Protein AF-A0A351DUZ5-F1 (afdb_monomer_lite)

Radius of gyration: 11.08 Å; chains: 1; bounding box: 21×24×30 Å

pLDDT: mean 94.54, std 6.69, range [61.75, 98.5]

Sequence (70 aa):
MLELTKEFLDDLRLKMGEGRDVELAQVLGDLHPRDVADIFDTLKQEETLYLYRLLDADAKSEVIAELEED

Structure (mmCIF, N/CA/C/O backbone):
data_AF-A0A351DUZ5-F1
#
_entry.id   AF-A0A351DUZ5-F1
#
loop_
_atom_site.group_PDB
_atom_site.id
_atom_site.type_symbol
_atom_site.label_atom_id
_atom_site.label_alt_id
_atom_site.label_comp_id
_atom_site.label_asym_id
_atom_site.label_entity_id
_atom_site.label_seq_id
_atom_site.pdbx_PDB_ins_code
_atom_site.Cartn_x
_atom_site.Cartn_y
_atom_site.Cartn_z
_atom_site.occupancy
_atom_site.B_iso_or_equiv
_atom_site.auth_seq_id
_atom_site.auth_comp_id
_atom_site.auth_asym_id
_atom_site.auth_atom_id
_atom_site.pdbx_PDB_model_num
ATOM 1 N N . MET A 1 1 ? 8.560 6.094 9.498 1.00 64.38 1 MET A N 1
ATOM 2 C CA . MET A 1 1 ? 7.166 6.392 9.837 1.00 64.38 1 MET A CA 1
ATOM 3 C C . MET A 1 1 ? 6.706 7.519 8.948 1.00 64.38 1 MET A C 1
ATOM 5 O O . MET A 1 1 ? 6.947 8.693 9.222 1.00 64.38 1 MET A O 1
ATOM 9 N N . LEU A 1 2 ? 6.181 7.108 7.806 1.00 75.12 2 LEU A N 1
ATOM 10 C CA . LEU A 1 2 ? 5.490 7.951 6.854 1.00 75.12 2 LEU A CA 1
ATOM 11 C C 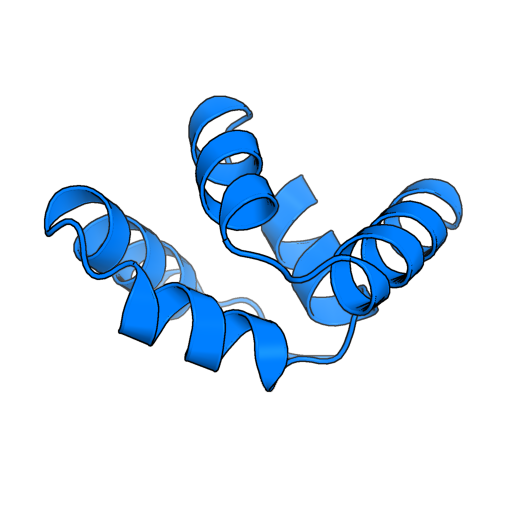. LEU A 1 2 ? 4.216 8.495 7.517 1.00 75.12 2 LEU A C 1
ATOM 13 O O . LEU A 1 2 ? 3.502 7.763 8.196 1.00 75.12 2 LEU A O 1
ATOM 17 N N . GLU A 1 3 ? 3.907 9.777 7.328 1.00 78.75 3 GLU A N 1
ATOM 18 C CA . GLU A 1 3 ? 2.591 10.290 7.710 1.00 78.75 3 GLU A CA 1
ATOM 19 C C . GLU A 1 3 ? 1.569 9.858 6.654 1.00 78.75 3 GLU A C 1
ATOM 21 O O . GLU A 1 3 ? 1.565 10.368 5.531 1.00 78.75 3 GLU A O 1
ATOM 26 N N . LEU A 1 4 ? 0.695 8.911 7.006 1.00 85.94 4 LEU A N 1
ATOM 27 C CA . LEU A 1 4 ? -0.387 8.489 6.123 1.00 85.94 4 LEU A CA 1
ATOM 28 C C . LEU A 1 4 ? -1.426 9.599 5.989 1.00 85.94 4 LEU A C 1
ATOM 30 O O . LEU A 1 4 ? -2.226 9.862 6.888 1.00 85.94 4 LEU A O 1
ATOM 34 N N . THR A 1 5 ? -1.428 10.249 4.829 1.00 92.25 5 THR A N 1
ATOM 35 C CA . THR A 1 5 ? -2.426 11.256 4.482 1.00 92.25 5 THR A CA 1
ATOM 36 C C . THR A 1 5 ? -3.521 10.651 3.616 1.00 92.25 5 THR A C 1
ATOM 38 O O . THR A 1 5 ? -3.320 9.694 2.866 1.00 92.25 5 THR A O 1
ATOM 41 N N . LYS A 1 6 ? -4.708 11.260 3.667 1.00 91.56 6 LYS A N 1
ATOM 42 C CA . LYS A 1 6 ? -5.804 10.896 2.765 1.00 91.56 6 LYS A CA 1
ATOM 43 C C . LYS A 1 6 ? -5.395 11.028 1.291 1.00 91.56 6 LYS A C 1
ATOM 45 O O . LYS A 1 6 ? -5.747 10.169 0.495 1.00 91.56 6 LYS A O 1
ATOM 50 N N . GLU A 1 7 ? -4.648 12.077 0.948 1.00 94.44 7 GLU A N 1
ATOM 51 C CA . GLU A 1 7 ? -4.184 12.329 -0.423 1.00 94.44 7 GLU A CA 1
ATOM 52 C C . GLU A 1 7 ? -3.285 11.201 -0.934 1.00 94.44 7 GLU A C 1
ATOM 54 O O . GLU A 1 7 ? -3.448 10.759 -2.067 1.00 94.44 7 GLU A O 1
ATOM 59 N N . PHE A 1 8 ? -2.397 10.685 -0.080 1.00 94.44 8 PHE A N 1
ATOM 60 C CA . PHE A 1 8 ? -1.546 9.550 -0.418 1.00 94.44 8 PHE A CA 1
ATOM 61 C C . PHE A 1 8 ? -2.365 8.277 -0.689 1.00 94.44 8 PHE A C 1
ATOM 63 O O . PHE A 1 8 ? -2.180 7.620 -1.710 1.00 94.44 8 PHE A O 1
ATOM 70 N N . LEU A 1 9 ? -3.329 7.953 0.178 1.00 95.25 9 LEU A N 1
ATOM 71 C CA . LEU A 1 9 ? -4.188 6.778 -0.012 1.00 95.25 9 LEU A CA 1
ATOM 72 C C . LEU A 1 9 ? -5.085 6.902 -1.251 1.00 95.25 9 LEU A C 1
ATOM 74 O O . LEU A 1 9 ? -5.317 5.917 -1.954 1.00 95.25 9 LEU A O 1
ATOM 78 N N . ASP A 1 10 ? -5.598 8.100 -1.525 1.00 96.38 10 ASP A N 1
ATOM 79 C CA . ASP A 1 10 ? -6.412 8.366 -2.712 1.00 96.38 10 ASP A CA 1
ATOM 80 C C . ASP A 1 10 ? -5.577 8.245 -4.000 1.00 96.38 10 ASP A C 1
ATOM 82 O O . ASP A 1 10 ? -6.069 7.719 -5.000 1.00 96.38 10 ASP A O 1
ATOM 86 N N . ASP A 1 11 ? -4.301 8.636 -3.966 1.00 96.88 11 ASP A N 1
ATOM 87 C CA . ASP A 1 11 ? -3.363 8.440 -5.073 1.00 96.88 11 ASP A CA 1
ATOM 88 C C . ASP A 1 11 ? -3.052 6.953 -5.326 1.00 96.88 11 ASP A C 1
ATOM 90 O O . ASP A 1 11 ? -3.104 6.503 -6.474 1.00 96.88 11 ASP A O 1
ATOM 94 N N . LEU A 1 12 ? -2.837 6.153 -4.272 1.00 97.12 12 LEU A N 1
ATOM 95 C CA . LEU A 1 12 ? -2.698 4.697 -4.412 1.00 97.12 12 LEU A CA 1
ATOM 96 C C . LEU A 1 12 ? -3.945 4.080 -5.061 1.00 97.12 12 LEU A C 1
ATOM 98 O O . LEU A 1 12 ? -3.834 3.266 -5.979 1.00 97.12 12 LEU A O 1
ATOM 102 N N . ARG A 1 13 ? -5.145 4.496 -4.637 1.00 97.19 13 ARG A N 1
ATOM 103 C CA . ARG A 1 13 ? -6.418 4.032 -5.218 1.00 97.19 13 ARG A CA 1
ATOM 104 C C . ARG A 1 13 ? -6.581 4.416 -6.679 1.00 97.19 13 ARG A C 1
ATOM 106 O O . ARG A 1 13 ? -7.025 3.587 -7.474 1.00 97.19 13 ARG A O 1
ATOM 113 N N . LEU A 1 14 ? -6.207 5.641 -7.039 1.00 98.25 14 LEU A N 1
ATOM 114 C CA . LEU A 1 14 ? -6.214 6.094 -8.425 1.00 98.25 14 LEU A CA 1
ATOM 115 C C . LEU A 1 14 ? -5.291 5.220 -9.281 1.00 98.25 14 LEU A C 1
ATOM 117 O O . LEU A 1 14 ? -5.719 4.690 -10.305 1.00 98.25 14 LEU A O 1
ATOM 121 N N . LYS A 1 15 ? -4.054 4.999 -8.826 1.00 98.50 15 LYS A N 1
ATOM 122 C CA . LYS A 1 15 ? -3.068 4.155 -9.511 1.00 98.50 15 LYS A CA 1
ATOM 123 C C . LYS A 1 15 ? -3.524 2.704 -9.657 1.00 98.50 15 LYS A C 1
ATOM 125 O O . LYS A 1 15 ? -3.317 2.121 -10.720 1.00 98.50 15 LYS A O 1
ATOM 130 N N . MET A 1 16 ? -4.181 2.141 -8.638 1.00 97.50 16 MET A N 1
ATOM 131 C CA . MET A 1 16 ? -4.800 0.809 -8.716 1.00 97.50 16 MET A CA 1
ATOM 132 C C . MET A 1 16 ? -5.893 0.770 -9.792 1.00 97.50 16 MET A C 1
ATOM 134 O O . MET A 1 16 ? -5.909 -0.136 -10.621 1.00 97.50 16 MET A O 1
ATOM 138 N N . GLY A 1 17 ? -6.778 1.773 -9.830 1.00 97.69 17 GLY A N 1
ATOM 139 C CA . GLY A 1 17 ? -7.830 1.876 -10.848 1.00 97.69 17 GLY A CA 1
ATOM 140 C C . GLY A 1 17 ? -7.297 2.050 -12.275 1.00 97.69 17 GLY A C 1
ATOM 141 O O . GLY A 1 17 ? -7.923 1.591 -13.228 1.00 97.69 17 GLY A O 1
ATOM 142 N N . GLU A 1 18 ? -6.128 2.673 -12.422 1.00 98.19 18 GLU A N 1
ATOM 143 C CA . GLU A 1 18 ? -5.422 2.848 -13.697 1.00 98.19 18 GLU A CA 1
ATOM 144 C C . GLU A 1 18 ? -4.511 1.661 -14.072 1.00 98.19 18 GLU A C 1
ATOM 146 O O . GLU A 1 18 ? -3.936 1.660 -15.162 1.00 98.19 18 GLU A O 1
ATOM 151 N N . GLY A 1 19 ? -4.370 0.649 -13.206 1.00 97.50 19 GLY A N 1
ATOM 152 C CA . GLY A 1 19 ? -3.511 -0.517 -13.441 1.00 97.50 19 GLY A CA 1
ATOM 153 C C . GLY A 1 19 ? -2.013 -0.192 -13.466 1.00 97.50 19 GLY A C 1
ATOM 154 O O . GLY A 1 19 ? -1.252 -0.810 -14.213 1.00 97.50 19 GLY A O 1
ATOM 155 N N . ARG A 1 20 ? -1.568 0.807 -12.693 1.00 98.25 20 ARG A N 1
ATOM 156 C CA . ARG A 1 20 ? -0.164 1.256 -12.651 1.00 98.25 20 ARG A CA 1
ATOM 157 C C . ARG A 1 20 ? 0.718 0.389 -11.757 1.00 98.25 20 ARG A C 1
ATOM 159 O O . ARG A 1 20 ? 1.396 0.882 -10.860 1.00 98.25 20 ARG A O 1
ATOM 166 N N . ASP A 1 21 ? 0.737 -0.907 -12.027 1.00 98.31 21 ASP A N 1
ATOM 167 C CA . ASP A 1 21 ? 1.358 -1.913 -11.159 1.00 98.31 21 ASP A CA 1
ATOM 168 C C . ASP A 1 21 ? 2.851 -1.689 -10.942 1.00 98.31 21 ASP A C 1
ATOM 170 O O . ASP A 1 21 ? 3.341 -1.840 -9.830 1.00 98.31 21 ASP A O 1
ATOM 174 N N . VAL A 1 22 ? 3.574 -1.283 -11.989 1.00 97.88 22 VAL A N 1
ATOM 175 C CA . VAL A 1 22 ? 5.016 -1.009 -11.896 1.00 97.88 22 VAL A CA 1
ATOM 176 C C . VAL A 1 22 ? 5.291 0.187 -10.985 1.00 97.88 22 VAL A C 1
ATOM 178 O O . VAL A 1 22 ? 6.211 0.140 -10.178 1.00 97.88 22 VAL A O 1
ATOM 181 N N . GLU A 1 23 ? 4.483 1.243 -11.096 1.00 98.00 23 GLU A N 1
ATOM 182 C CA . GLU A 1 23 ? 4.622 2.447 -10.273 1.00 98.00 23 GLU A CA 1
ATOM 183 C C . GLU A 1 23 ? 4.243 2.151 -8.818 1.00 98.00 23 GLU A C 1
ATOM 185 O O . GLU A 1 23 ? 4.959 2.542 -7.905 1.00 98.00 23 GLU A O 1
ATOM 190 N N . LEU A 1 24 ? 3.167 1.391 -8.596 1.00 98.38 24 LEU A N 1
ATOM 191 C CA . LEU A 1 24 ? 2.764 0.940 -7.263 1.00 98.38 24 LEU A CA 1
ATOM 192 C C . LEU A 1 24 ? 3.826 0.048 -6.613 1.00 98.38 24 LEU A C 1
ATOM 194 O O . LEU A 1 24 ? 4.152 0.253 -5.450 1.00 98.38 24 LEU A O 1
ATOM 198 N N . ALA A 1 25 ? 4.391 -0.910 -7.350 1.00 97.81 25 ALA A N 1
ATOM 199 C CA . ALA A 1 25 ? 5.451 -1.775 -6.841 1.00 97.81 25 ALA A CA 1
ATOM 200 C C . ALA A 1 25 ? 6.701 -0.973 -6.448 1.00 97.81 25 ALA A C 1
ATOM 202 O O . ALA A 1 25 ? 7.287 -1.241 -5.405 1.00 97.81 25 ALA A O 1
ATOM 203 N N . GLN A 1 26 ? 7.080 0.030 -7.249 1.00 97.25 26 GLN A N 1
ATOM 204 C CA . GLN A 1 26 ? 8.188 0.935 -6.927 1.00 97.25 26 GLN A CA 1
ATOM 205 C C . GLN A 1 26 ? 7.900 1.756 -5.672 1.00 97.25 26 GLN A C 1
ATOM 207 O O . GLN A 1 26 ? 8.714 1.759 -4.757 1.00 97.25 26 GLN A O 1
ATOM 212 N N . VAL A 1 27 ? 6.722 2.389 -5.600 1.00 96.00 27 VAL A N 1
ATOM 213 C CA . VAL A 1 27 ? 6.316 3.168 -4.422 1.00 96.00 27 VAL A CA 1
ATOM 214 C C . VAL A 1 27 ? 6.385 2.309 -3.167 1.00 96.00 27 VAL A C 1
ATOM 216 O O . VAL A 1 27 ? 6.967 2.743 -2.186 1.00 96.00 27 VAL A O 1
ATOM 219 N N . LEU A 1 28 ? 5.832 1.095 -3.189 1.00 96.81 28 LEU A N 1
ATOM 220 C CA . LEU A 1 28 ? 5.839 0.214 -2.021 1.00 96.81 28 LEU A CA 1
ATOM 221 C C . LEU A 1 28 ? 7.236 -0.319 -1.679 1.00 96.81 28 LEU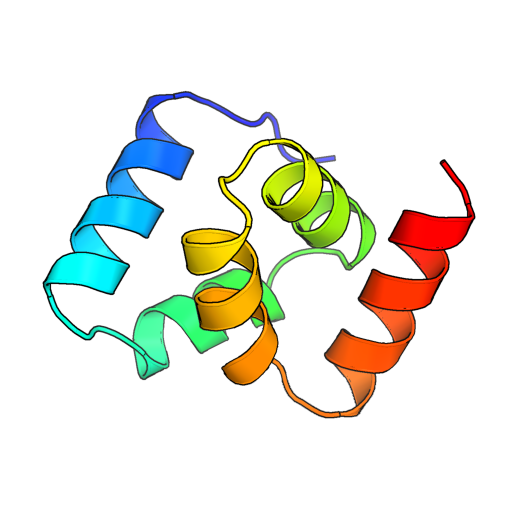 A C 1
ATOM 223 O O . LEU A 1 28 ? 7.548 -0.450 -0.503 1.00 96.81 28 LEU A O 1
ATOM 227 N N . GLY A 1 29 ? 8.064 -0.619 -2.682 1.00 95.06 29 GLY A N 1
ATOM 228 C CA . GLY A 1 29 ? 9.430 -1.110 -2.479 1.00 95.06 29 GLY A CA 1
ATOM 229 C C . GLY A 1 29 ? 10.391 -0.057 -1.918 1.00 95.06 29 GLY A C 1
ATOM 230 O O . GLY A 1 29 ? 11.381 -0.415 -1.288 1.00 95.06 29 GLY A O 1
ATOM 231 N N . ASP A 1 30 ? 10.091 1.230 -2.109 1.00 94.81 30 ASP A N 1
ATOM 232 C CA . ASP A 1 30 ? 10.868 2.340 -1.544 1.00 94.81 30 ASP A CA 1
ATOM 233 C C . ASP A 1 30 ? 10.465 2.678 -0.092 1.00 94.81 30 ASP A C 1
ATOM 235 O O . ASP A 1 30 ? 11.148 3.460 0.579 1.00 94.81 30 ASP A O 1
ATOM 239 N N . LEU A 1 31 ? 9.357 2.117 0.405 1.00 95.69 31 LEU A N 1
ATOM 240 C CA . LEU A 1 31 ? 8.872 2.330 1.769 1.00 95.69 31 LEU A CA 1
ATOM 241 C C . LEU A 1 31 ? 9.479 1.330 2.751 1.00 95.69 31 LEU A C 1
ATOM 243 O O . LEU A 1 31 ? 9.799 0.194 2.411 1.00 95.69 31 LEU A O 1
ATOM 247 N N . HIS A 1 32 ? 9.592 1.744 4.014 1.00 95.94 32 HIS A N 1
ATOM 248 C CA . HIS A 1 32 ? 9.943 0.814 5.081 1.00 95.94 32 HIS A CA 1
ATOM 249 C C . HIS A 1 32 ? 8.814 -0.223 5.260 1.00 95.94 32 HIS A C 1
ATOM 251 O O . HIS A 1 32 ? 7.646 0.174 5.202 1.00 95.94 32 HIS A O 1
ATOM 257 N N . PRO A 1 33 ? 9.110 -1.504 5.561 1.00 96.06 33 PRO A N 1
ATOM 258 C CA . PRO A 1 33 ? 8.092 -2.543 5.752 1.00 96.06 33 PRO A CA 1
ATOM 259 C C . PRO A 1 33 ? 6.964 -2.141 6.710 1.00 96.06 33 PRO A C 1
ATOM 261 O O . PRO A 1 33 ? 5.792 -2.275 6.371 1.00 96.06 33 PRO A O 1
ATOM 264 N N . ARG A 1 34 ? 7.313 -1.532 7.849 1.00 95.44 34 ARG A N 1
ATOM 265 C CA . ARG A 1 34 ? 6.348 -0.940 8.787 1.00 95.44 34 ARG A CA 1
ATOM 266 C C . ARG A 1 34 ? 5.377 0.065 8.156 1.00 95.44 34 ARG A C 1
ATOM 268 O O . ARG A 1 34 ? 4.186 0.017 8.421 1.00 95.44 34 ARG A O 1
ATOM 275 N N . ASP A 1 35 ? 5.872 0.967 7.306 1.00 96.19 35 ASP A N 1
ATOM 276 C CA . ASP A 1 35 ? 5.013 1.964 6.656 1.00 96.19 35 ASP A CA 1
ATOM 277 C C . ASP A 1 35 ? 4.039 1.275 5.676 1.00 96.19 35 ASP A C 1
ATOM 279 O O . ASP A 1 35 ? 2.901 1.709 5.511 1.00 96.19 35 ASP A O 1
ATOM 283 N N . VAL A 1 36 ? 4.462 0.176 5.040 1.00 96.69 36 VAL A N 1
ATOM 284 C CA . VAL A 1 36 ? 3.592 -0.647 4.184 1.00 96.69 36 VAL A CA 1
ATOM 2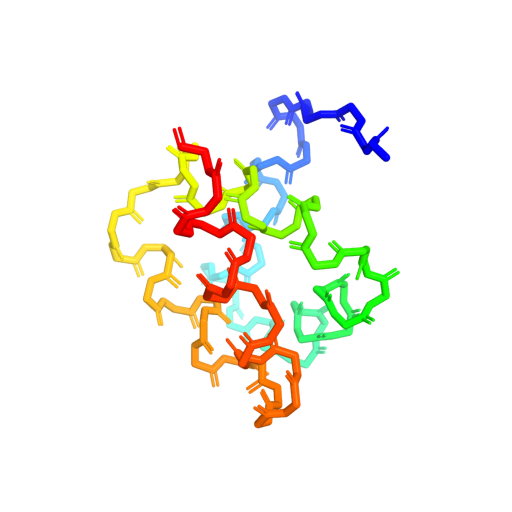85 C C . VAL A 1 36 ? 2.554 -1.416 5.007 1.00 96.69 36 VAL A C 1
ATOM 287 O O . VAL A 1 36 ? 1.403 -1.508 4.579 1.00 96.69 36 VAL A O 1
ATOM 290 N N . ALA A 1 37 ? 2.922 -1.918 6.188 1.00 96.25 37 ALA A N 1
ATOM 291 C CA . ALA A 1 37 ? 1.986 -2.526 7.132 1.00 96.25 37 ALA A CA 1
ATOM 292 C C . ALA A 1 37 ? 0.894 -1.524 7.561 1.00 96.25 37 ALA A C 1
ATOM 294 O O . ALA A 1 37 ? -0.291 -1.811 7.389 1.00 96.25 37 ALA A O 1
ATOM 295 N N . ASP A 1 38 ? 1.279 -0.301 7.947 1.00 95.12 38 ASP A N 1
ATOM 296 C CA . ASP A 1 38 ? 0.338 0.773 8.306 1.00 95.12 38 ASP A CA 1
ATOM 297 C C . ASP A 1 38 ? -0.642 1.097 7.150 1.00 95.12 38 ASP A C 1
ATOM 299 O O . ASP A 1 38 ? -1.839 1.348 7.356 1.00 95.12 38 ASP A O 1
ATOM 303 N N . ILE A 1 39 ? -0.155 1.083 5.898 1.00 96.06 39 ILE A N 1
ATOM 304 C CA . ILE A 1 39 ? -1.007 1.235 4.706 1.00 96.06 39 ILE A CA 1
ATOM 305 C C . ILE A 1 39 ? -2.014 0.084 4.633 1.00 96.06 39 ILE A C 1
ATOM 307 O O . ILE A 1 39 ? -3.204 0.323 4.412 1.00 96.06 39 ILE A O 1
ATOM 311 N N . PHE A 1 40 ? -1.556 -1.157 4.794 1.00 96.19 40 PHE A N 1
ATOM 312 C CA . PHE A 1 40 ? -2.387 -2.353 4.659 1.00 96.19 40 PHE A CA 1
ATOM 313 C C . PHE A 1 40 ? -3.490 -2.441 5.714 1.00 96.19 40 PHE A C 1
ATOM 315 O O . PHE A 1 40 ? -4.596 -2.854 5.357 1.00 96.19 40 PHE A O 1
ATOM 322 N N . ASP A 1 41 ? -3.235 -1.975 6.937 1.00 94.81 41 ASP A N 1
ATOM 323 C CA . ASP A 1 41 ? -4.239 -1.872 8.005 1.00 94.81 41 ASP A CA 1
ATOM 324 C C . ASP A 1 41 ? -5.285 -0.781 7.754 1.00 94.81 41 ASP A C 1
ATOM 326 O O . ASP A 1 41 ? -6.420 -0.851 8.234 1.00 94.81 41 ASP A O 1
ATOM 330 N N . THR A 1 42 ? -4.930 0.233 6.964 1.00 94.25 42 THR A N 1
ATOM 331 C CA . THR A 1 42 ? -5.832 1.341 6.630 1.00 94.25 42 THR A CA 1
ATOM 332 C C . THR A 1 42 ? -6.711 1.040 5.409 1.00 94.25 42 THR A C 1
ATOM 334 O O . THR A 1 42 ? -7.809 1.594 5.2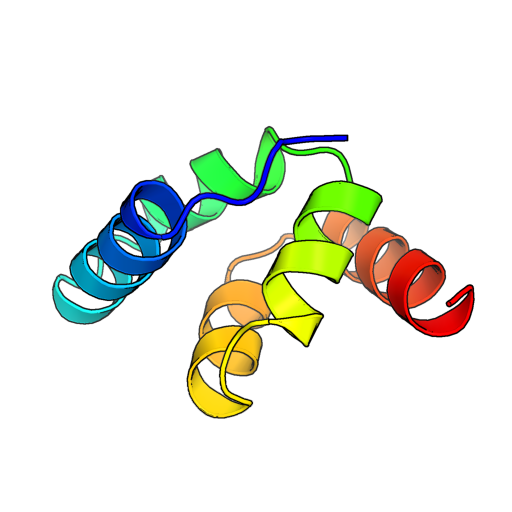57 1.00 94.25 42 THR A O 1
ATOM 337 N N . LEU A 1 43 ? -6.230 0.200 4.494 1.00 96.00 43 LEU A N 1
ATOM 338 C CA . LEU A 1 43 ? -6.908 -0.127 3.244 1.00 96.00 43 LEU A CA 1
ATOM 339 C C . LEU A 1 43 ? -7.966 -1.227 3.412 1.00 96.00 43 LEU A C 1
ATOM 341 O O . LEU A 1 43 ? -8.003 -1.987 4.377 1.00 96.00 43 LEU A O 1
ATOM 345 N N . LYS A 1 44 ? -8.871 -1.329 2.434 1.00 96.81 44 LYS A N 1
ATOM 346 C CA . LYS A 1 44 ? -9.806 -2.458 2.371 1.00 96.81 44 LYS A CA 1
ATOM 347 C C . LYS A 1 44 ? -9.059 -3.722 1.966 1.00 96.81 44 LYS A C 1
ATOM 349 O O . LYS A 1 44 ? -8.147 -3.671 1.151 1.00 96.81 44 LYS A O 1
ATOM 354 N N . GLN A 1 45 ? -9.558 -4.876 2.404 1.00 96.12 45 GLN A N 1
ATOM 355 C CA . GLN A 1 45 ? -8.952 -6.177 2.106 1.00 96.12 45 GLN A CA 1
ATOM 356 C C . GLN A 1 45 ? -8.630 -6.391 0.614 1.00 96.12 45 GLN A C 1
ATOM 358 O O . GLN A 1 45 ? -7.573 -6.919 0.285 1.00 96.12 45 GLN A O 1
ATOM 363 N N . GLU A 1 46 ? -9.508 -5.979 -0.302 1.00 97.56 46 GLU A N 1
ATOM 364 C CA . GLU A 1 46 ? -9.275 -6.115 -1.748 1.00 97.56 46 GLU A CA 1
ATOM 365 C C . GLU A 1 46 ? -8.105 -5.251 -2.250 1.00 97.56 46 GLU A C 1
ATOM 367 O O . GLU A 1 46 ? -7.314 -5.713 -3.073 1.00 97.56 46 GLU A O 1
ATOM 372 N N . GLU A 1 47 ? -7.979 -4.027 -1.728 1.00 97.94 47 GLU A N 1
ATOM 373 C CA . GLU A 1 47 ? -6.893 -3.084 -2.026 1.00 97.94 47 GLU A CA 1
ATOM 374 C C . GLU A 1 47 ? -5.569 -3.620 -1.458 1.00 97.94 47 GLU A C 1
ATOM 376 O O . GLU A 1 47 ? -4.569 -3.706 -2.170 1.00 97.94 47 GLU A O 1
ATOM 381 N N . THR A 1 48 ? -5.585 -4.094 -0.210 1.00 97.75 48 THR A N 1
ATOM 382 C CA . THR A 1 48 ? -4.433 -4.725 0.445 1.00 97.75 48 THR A CA 1
ATOM 383 C C . THR A 1 48 ? -3.957 -5.955 -0.323 1.00 97.75 48 THR A C 1
ATOM 385 O O . THR A 1 48 ? -2.779 -6.067 -0.650 1.00 97.75 48 THR A O 1
ATOM 388 N N . LEU A 1 49 ? -4.865 -6.861 -0.703 1.00 97.56 49 LEU A N 1
ATOM 389 C CA . LEU A 1 49 ? -4.515 -8.042 -1.496 1.00 97.56 49 LEU A CA 1
ATOM 390 C C . LEU A 1 49 ? -3.957 -7.673 -2.873 1.00 97.56 49 LEU A C 1
ATOM 392 O O . LEU A 1 49 ? -3.151 -8.424 -3.421 1.00 97.56 49 LEU A O 1
ATOM 396 N N . TYR A 1 50 ? -4.406 -6.563 -3.459 1.00 98.12 50 TYR A N 1
ATOM 397 C CA . TYR A 1 50 ? -3.863 -6.058 -4.713 1.00 98.12 50 TYR A CA 1
ATOM 398 C C . TYR A 1 50 ? -2.409 -5.631 -4.547 1.00 98.12 50 TYR A C 1
ATOM 400 O O . TYR A 1 50 ? -1.537 -6.196 -5.206 1.00 98.12 50 TYR A O 1
ATOM 408 N N . LEU A 1 51 ? -2.151 -4.698 -3.631 1.00 98.00 51 LEU A N 1
ATOM 409 C CA . LEU A 1 51 ? -0.817 -4.161 -3.375 1.00 98.00 51 LEU A CA 1
ATOM 410 C C . LEU A 1 51 ? 0.150 -5.244 -2.884 1.00 98.00 51 LEU A C 1
ATOM 412 O O . LEU A 1 51 ? 1.271 -5.333 -3.378 1.00 98.00 51 LEU A O 1
ATOM 416 N N . TYR A 1 52 ? -0.304 -6.144 -2.009 1.00 97.56 52 TYR A N 1
ATOM 417 C CA . TYR A 1 52 ? 0.499 -7.267 -1.529 1.00 97.56 52 TYR A CA 1
ATOM 418 C C . TYR A 1 52 ? 1.006 -8.145 -2.674 1.00 97.56 52 TYR A C 1
ATOM 420 O O . TYR A 1 52 ? 2.145 -8.598 -2.645 1.00 97.56 52 TYR A O 1
ATOM 428 N N . ARG A 1 53 ? 0.208 -8.385 -3.725 1.00 97.50 53 ARG A N 1
ATOM 429 C CA . ARG A 1 53 ? 0.665 -9.193 -4.870 1.00 97.50 53 ARG A CA 1
ATOM 430 C C . ARG A 1 53 ? 1.821 -8.544 -5.631 1.00 97.50 53 ARG A C 1
ATOM 432 O O . ARG A 1 53 ? 2.607 -9.298 -6.205 1.00 97.50 53 ARG A O 1
ATOM 439 N N . LEU A 1 54 ? 1.920 -7.214 -5.611 1.00 97.81 54 LEU A N 1
ATOM 440 C CA . LEU A 1 54 ? 2.948 -6.440 -6.310 1.00 97.81 54 LEU A CA 1
ATOM 441 C C . LEU A 1 54 ? 4.305 -6.443 -5.599 1.00 97.81 54 LEU A C 1
ATOM 443 O O . LEU A 1 54 ? 5.321 -6.227 -6.254 1.00 97.81 54 LEU A O 1
ATOM 447 N N . LEU A 1 55 ? 4.328 -6.710 -4.292 1.00 97.69 55 LEU A N 1
ATOM 448 C CA . LEU A 1 55 ? 5.563 -6.823 -3.519 1.00 97.69 55 LEU A CA 1
ATOM 449 C C . LEU A 1 55 ? 6.406 -8.023 -3.978 1.00 97.69 55 LEU A C 1
ATOM 451 O O . LEU A 1 55 ? 5.872 -9.082 -4.347 1.00 97.69 55 LEU A O 1
ATOM 455 N N . ASP A 1 56 ? 7.727 -7.887 -3.903 1.00 95.94 56 ASP A N 1
ATOM 456 C CA . ASP A 1 56 ? 8.636 -9.019 -4.069 1.00 95.94 56 ASP A CA 1
ATOM 457 C C . ASP A 1 56 ? 8.600 -9.964 -2.851 1.00 95.94 56 ASP A C 1
ATOM 459 O O . ASP A 1 56 ? 7.876 -9.744 -1.879 1.00 95.94 56 ASP A O 1
ATOM 463 N N . ALA A 1 57 ? 9.299 -11.096 -2.945 1.00 94.50 57 ALA A N 1
ATOM 464 C CA . ALA A 1 57 ? 9.243 -12.130 -1.913 1.00 94.50 57 ALA A CA 1
ATOM 465 C C . ALA A 1 57 ? 9.853 -11.681 -0.575 1.00 94.50 57 ALA A C 1
ATOM 467 O O . ALA A 1 57 ? 9.348 -12.088 0.472 1.00 94.50 57 ALA A O 1
ATOM 468 N N . ASP A 1 58 ? 10.892 -10.848 -0.621 1.00 93.94 58 ASP A N 1
ATOM 469 C CA . ASP A 1 58 ? 11.604 -10.389 0.568 1.00 93.94 58 ASP A CA 1
ATOM 470 C C . ASP A 1 58 ? 10.738 -9.358 1.306 1.00 93.94 58 ASP A C 1
ATOM 472 O O . ASP A 1 58 ? 10.380 -9.570 2.467 1.00 93.94 58 ASP A O 1
ATOM 476 N N . ALA A 1 59 ? 10.248 -8.340 0.588 1.00 95.38 59 ALA A N 1
ATOM 477 C CA . ALA A 1 59 ? 9.341 -7.329 1.124 1.00 95.38 59 ALA A CA 1
ATOM 478 C C . ALA A 1 59 ? 8.050 -7.946 1.681 1.00 95.38 59 ALA A C 1
ATOM 480 O O . ALA A 1 59 ? 7.563 -7.537 2.731 1.00 95.38 59 ALA A O 1
ATOM 481 N N . LYS A 1 60 ? 7.499 -8.978 1.025 1.00 96.31 60 LYS A N 1
ATOM 482 C CA . LYS A 1 60 ? 6.334 -9.713 1.549 1.00 96.31 60 LYS A CA 1
ATOM 483 C C . LYS A 1 60 ? 6.590 -10.301 2.928 1.00 96.31 60 LYS A C 1
ATOM 485 O O . LYS A 1 60 ? 5.700 -10.233 3.768 1.00 96.31 60 LYS A O 1
ATOM 490 N N . SER A 1 61 ? 7.748 -10.924 3.142 1.00 96.38 61 SER A N 1
ATOM 491 C CA . SER A 1 61 ? 8.064 -11.545 4.429 1.00 96.38 61 SER A CA 1
ATOM 492 C C . SER A 1 61 ? 8.223 -10.496 5.524 1.00 96.38 61 SER A C 1
ATOM 494 O O . SER A 1 61 ? 7.738 -10.703 6.631 1.00 96.38 61 SER A O 1
ATOM 496 N N . GLU A 1 62 ? 8.887 -9.384 5.214 1.00 96.88 62 GLU A N 1
ATOM 497 C CA . GLU A 1 62 ? 9.131 -8.306 6.174 1.00 96.88 62 GLU A CA 1
ATOM 498 C C . GLU A 1 62 ? 7.833 -7.595 6.566 1.00 96.88 62 GLU A C 1
ATOM 500 O O . GLU A 1 62 ? 7.565 -7.415 7.747 1.00 96.88 62 GLU A O 1
ATOM 505 N N . VAL A 1 63 ? 6.969 -7.276 5.597 1.00 96.44 63 VAL A N 1
ATOM 506 C CA . VAL A 1 63 ? 5.676 -6.629 5.873 1.00 96.44 63 VAL A CA 1
ATOM 507 C C . VAL A 1 63 ? 4.754 -7.526 6.701 1.00 96.44 63 VAL A C 1
ATOM 509 O O . VAL A 1 63 ? 4.039 -7.028 7.563 1.00 96.44 63 VAL A O 1
ATOM 512 N N . ILE A 1 64 ? 4.764 -8.845 6.473 1.00 95.69 64 ILE A N 1
ATOM 513 C CA . ILE A 1 64 ? 3.982 -9.781 7.298 1.00 95.69 64 ILE A CA 1
ATOM 514 C C . ILE A 1 64 ? 4.490 -9.805 8.741 1.00 95.69 64 ILE A C 1
ATOM 516 O O . ILE A 1 64 ? 3.668 -9.838 9.646 1.00 95.69 64 ILE A O 1
ATOM 520 N N . ALA A 1 65 ? 5.808 -9.760 8.959 1.00 96.19 65 ALA A N 1
ATOM 521 C CA . ALA A 1 65 ? 6.358 -9.699 10.310 1.00 96.19 65 ALA A CA 1
ATOM 522 C C . ALA A 1 65 ? 5.899 -8.429 11.045 1.00 96.19 65 ALA A C 1
ATOM 524 O O . ALA A 1 65 ? 5.443 -8.522 12.176 1.00 96.19 65 ALA A O 1
ATOM 525 N N . GLU A 1 66 ? 5.931 -7.270 10.383 1.00 96.06 66 GLU A N 1
ATOM 526 C CA . GLU A 1 66 ? 5.462 -6.003 10.968 1.00 96.06 66 GLU A CA 1
ATOM 527 C C . GLU A 1 66 ? 3.959 -6.037 11.295 1.00 96.06 66 GLU A C 1
ATOM 529 O O . GLU A 1 66 ? 3.562 -5.616 12.374 1.00 96.06 66 GLU A O 1
ATOM 534 N N . LEU A 1 67 ? 3.127 -6.612 10.415 1.00 93.12 67 LEU A N 1
ATOM 535 C CA . LEU A 1 67 ? 1.688 -6.799 10.664 1.00 93.12 67 LEU A CA 1
ATOM 536 C C . LEU A 1 67 ? 1.375 -7.770 11.817 1.00 93.12 67 LEU A C 1
ATOM 538 O O . LEU A 1 67 ? 0.270 -7.742 12.348 1.00 93.12 67 LEU A O 1
ATOM 542 N N . GLU A 1 68 ? 2.290 -8.68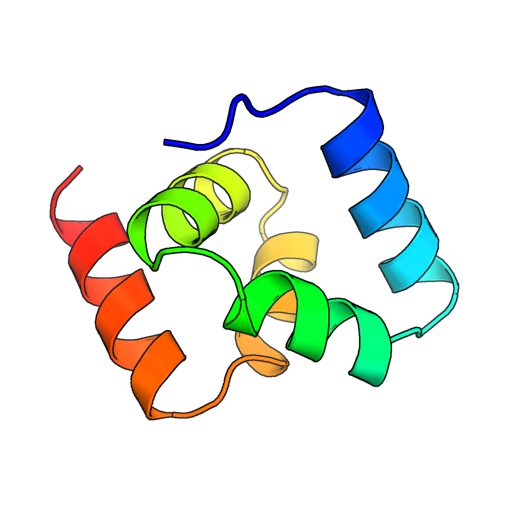2 12.157 1.00 92.75 68 GLU A N 1
ATOM 543 C CA . GLU A 1 68 ? 2.150 -9.587 13.309 1.00 92.75 68 GLU A CA 1
ATOM 544 C C . GLU A 1 68 ? 2.678 -8.969 14.616 1.00 92.75 68 GLU A C 1
ATOM 546 O O . GLU A 1 68 ? 2.378 -9.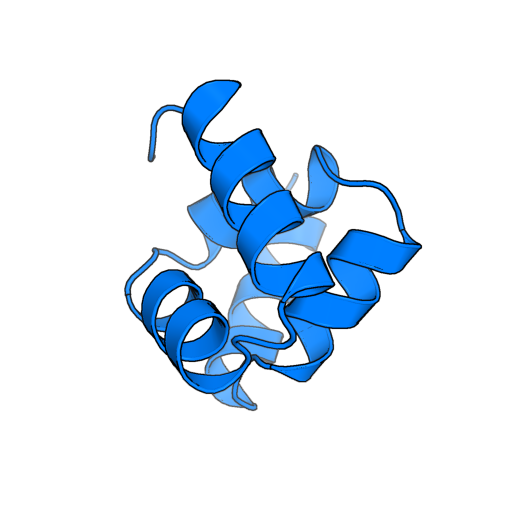485 15.698 1.00 92.75 68 GLU A O 1
ATOM 551 N N . GLU A 1 69 ? 3.489 -7.910 14.526 1.00 85.50 69 GLU A N 1
ATOM 552 C CA . GLU A 1 69 ? 4.084 -7.218 15.672 1.00 85.50 69 GLU A CA 1
ATOM 553 C C . GLU A 1 69 ? 3.174 -6.133 16.288 1.00 85.50 69 GLU A C 1
ATOM 555 O O . GLU A 1 69 ? 3.391 -5.782 17.454 1.00 85.50 69 GLU A O 1
ATOM 560 N N . ASP A 1 70 ? 2.151 -5.658 15.564 1.00 61.75 70 ASP A N 1
ATOM 561 C CA . ASP A 1 70 ? 1.096 -4.731 16.035 1.00 61.75 70 ASP A CA 1
ATOM 562 C C . ASP A 1 70 ? -0.218 -5.453 16.436 1.00 61.75 70 ASP A C 1
ATOM 564 O O . ASP A 1 70 ? -0.859 -5.010 17.427 1.00 61.75 70 ASP A O 1
#

Secondary structure (DSSP, 8-state):
-----HHHHHHHHHHHHTT-HHHHHHHHHTS-HHHHHHHHHHS-HHHHHHHHHHS-HHHHHHHHHHHHH-

Foldseek 3Di:
DDDDDPVVLVVLVVCVVVVVLVVLLVVLVVDDLLVLLVSLVVDDPVSNVSSLVSYDPVSNVSNVVNNVVD